Protein AF-A0A9P7EAP2-F1 (afdb_monomer_lite)

Foldseek 3Di:
DDDPDPPDFDDDPDDDTQQFWKWAQDPPPGTFIFGFHDWDADPVRWIWTFTQTPVPSDTDTGTPPRIGTDDDDDDDPDPPPPPDDDDDDDDDD

pLDDT: mean 75.96, std 12.92, range [36.62, 91.81]

Organism: NCBI:txid48587

Radius of gyration: 24.81 Å; chains: 1; bounding box: 70×27×84 Å

Sequence (93 aa):
MAIYEEYASLPISGDITPGDIVAVNHDRYGRQEGLVVGSRVDFAGRQILEVQLEASSEIYQAWYPTVTRVRRTVSYTRPVVAKQRTIERRIYW

Secondary structure (DSSP, 8-state):
---------PPBTTTB-TT-EEEEEETTTEEEEEEEEEEEE-TTS-EEEEEEETTT--EEEEETTS-EE------------------------

Structure (mmCIF, N/CA/C/O backbone):
data_AF-A0A9P7EAP2-F1
#
_entry.id   AF-A0A9P7EAP2-F1
#
loop_
_atom_site.group_PDB
_atom_site.id
_atom_site.type_symbol
_atom_site.label_atom_id
_atom_site.label_alt_id
_atom_site.label_comp_id
_atom_site.label_asym_id
_atom_site.label_entity_id
_atom_site.label_seq_id
_atom_site.pdbx_PDB_ins_code
_atom_site.Cartn_x
_atom_site.Cartn_y
_atom_site.Cartn_z
_atom_site.occupancy
_atom_site.B_iso_or_equiv
_atom_site.auth_seq_id
_atom_site.auth_comp_id
_atom_site.auth_asym_id
_atom_site.auth_atom_id
_atom_site.pdbx_PDB_model_num
ATOM 1 N N . MET A 1 1 ? -10.191 -4.703 -37.336 1.00 36.62 1 MET A N 1
ATOM 2 C CA . MET A 1 1 ? -10.837 -5.066 -36.058 1.00 36.62 1 MET A CA 1
ATOM 3 C C . MET A 1 1 ? -9.714 -5.413 -35.100 1.00 36.62 1 MET A C 1
ATOM 5 O O . MET A 1 1 ? -9.082 -6.441 -35.299 1.00 36.62 1 MET A O 1
ATOM 9 N N . ALA A 1 2 ? -9.351 -4.497 -34.203 1.00 43.84 2 ALA A N 1
ATOM 10 C CA . ALA A 1 2 ? -8.293 -4.746 -33.228 1.00 43.84 2 ALA A CA 1
ATOM 11 C C . ALA A 1 2 ? -8.894 -5.546 -32.069 1.00 43.84 2 ALA A C 1
ATOM 13 O O . ALA A 1 2 ? -9.916 -5.156 -31.513 1.00 43.84 2 ALA A O 1
ATOM 14 N N . ILE A 1 3 ? -8.293 -6.693 -31.786 1.00 51.44 3 ILE A N 1
ATOM 15 C CA . ILE A 1 3 ? -8.633 -7.581 -30.677 1.00 51.44 3 ILE A CA 1
ATOM 16 C C . ILE A 1 3 ? -8.114 -6.902 -29.409 1.00 51.44 3 ILE A C 1
ATOM 18 O O . ILE A 1 3 ? -6.906 -6.753 -29.244 1.00 51.44 3 ILE A O 1
ATOM 22 N N . TYR A 1 4 ? -9.017 -6.410 -28.567 1.00 46.22 4 TYR A N 1
ATOM 23 C CA . TYR A 1 4 ? -8.666 -5.859 -27.262 1.00 46.22 4 TYR A CA 1
ATOM 24 C C . TYR A 1 4 ? -8.457 -7.049 -26.320 1.00 46.22 4 TYR A C 1
ATOM 26 O O . TYR A 1 4 ? -9.427 -7.655 -25.868 1.00 46.22 4 TYR A O 1
ATOM 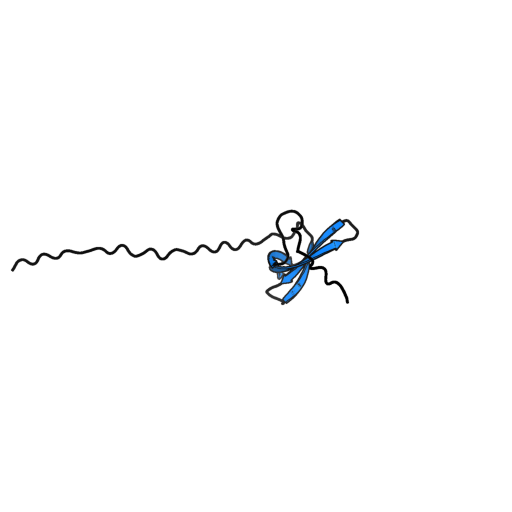34 N N . GLU A 1 5 ? -7.205 -7.443 -26.096 1.00 52.50 5 GLU A N 1
ATOM 35 C CA . GLU A 1 5 ? -6.872 -8.406 -25.047 1.00 52.50 5 GLU A CA 1
ATOM 36 C C . GLU A 1 5 ? -7.120 -7.746 -23.688 1.00 52.50 5 GLU A C 1
ATOM 38 O O . GLU A 1 5 ? -6.502 -6.745 -23.329 1.00 52.50 5 GLU A O 1
ATOM 43 N N . GLU A 1 6 ? -8.084 -8.284 -22.952 1.00 52.75 6 GLU A N 1
ATOM 44 C CA . GLU A 1 6 ? -8.401 -7.888 -21.587 1.00 52.75 6 GLU A CA 1
ATOM 45 C C . GLU A 1 6 ? -7.259 -8.352 -20.671 1.00 52.75 6 GLU A C 1
ATOM 47 O O . GLU A 1 6 ? -7.156 -9.527 -20.318 1.00 52.75 6 GLU A O 1
ATOM 52 N N . TYR A 1 7 ? -6.343 -7.443 -20.329 1.00 52.38 7 TYR A N 1
ATOM 53 C CA . TYR A 1 7 ? -5.221 -7.741 -19.441 1.00 52.38 7 TYR A CA 1
ATOM 54 C C . TYR A 1 7 ? -5.725 -7.915 -18.004 1.00 52.38 7 TYR A C 1
ATOM 56 O O . TYR A 1 7 ? -5.757 -6.969 -17.217 1.00 52.38 7 TYR A O 1
ATOM 64 N N . ALA A 1 8 ? -6.129 -9.136 -17.653 1.00 57.06 8 ALA A N 1
ATOM 65 C CA . ALA A 1 8 ? -6.382 -9.507 -16.269 1.00 57.06 8 ALA A CA 1
ATOM 66 C C . ALA A 1 8 ? -5.117 -9.242 -15.433 1.00 57.06 8 ALA A C 1
ATOM 68 O O . ALA A 1 8 ? -4.040 -9.774 -15.714 1.00 57.06 8 ALA A O 1
ATOM 69 N N . SER A 1 9 ? -5.246 -8.394 -14.412 1.00 57.72 9 SER A N 1
ATOM 70 C CA . SER A 1 9 ? -4.166 -8.003 -13.507 1.00 57.72 9 SER A CA 1
ATOM 71 C C . SER A 1 9 ? -3.685 -9.209 -12.698 1.00 57.72 9 SER A C 1
ATOM 73 O O . SER A 1 9 ? -4.283 -9.568 -11.681 1.00 57.72 9 SER A O 1
ATOM 75 N N . LEU A 1 10 ? -2.617 -9.861 -13.154 1.00 55.75 10 LEU A N 1
ATOM 76 C CA . LEU A 1 10 ? -1.998 -10.950 -12.409 1.00 55.75 10 LEU A CA 1
ATOM 77 C C . LEU A 1 10 ? -1.387 -10.413 -11.103 1.00 55.75 10 LEU A C 1
ATOM 79 O O . LEU A 1 10 ? -0.777 -9.340 -11.110 1.00 55.75 10 LEU A O 1
ATOM 83 N N . PRO A 1 11 ? -1.532 -11.139 -9.980 1.00 52.66 11 PRO A N 1
ATOM 84 C CA . PRO A 1 11 ? -0.923 -10.750 -8.720 1.00 52.66 11 PRO A CA 1
ATOM 85 C C . PRO A 1 11 ? 0.595 -10.817 -8.854 1.00 52.66 11 PRO A C 1
ATOM 87 O O . PRO A 1 11 ? 1.160 -11.861 -9.187 1.00 52.66 11 PRO A O 1
ATOM 90 N N . ILE A 1 12 ? 1.261 -9.698 -8.593 1.00 56.19 12 ILE A N 1
ATOM 91 C CA . ILE A 1 12 ? 2.717 -9.656 -8.593 1.00 56.19 12 ILE A CA 1
ATOM 92 C C . ILE A 1 12 ? 3.200 -10.107 -7.219 1.00 56.19 12 ILE A C 1
ATOM 94 O O . ILE A 1 12 ? 2.580 -9.782 -6.208 1.00 56.19 12 ILE A O 1
ATOM 98 N N . SER A 1 13 ? 4.259 -10.922 -7.221 1.00 54.84 13 SER A N 1
ATOM 99 C CA . SER A 1 13 ? 4.821 -11.668 -6.089 1.00 54.84 13 SER A CA 1
ATOM 100 C C . SER A 1 13 ? 4.441 -11.127 -4.701 1.00 54.84 13 SER A C 1
ATOM 102 O O . SER A 1 13 ? 5.047 -10.174 -4.217 1.00 54.84 13 SER A O 1
ATOM 104 N N . GLY A 1 14 ? 3.472 -11.782 -4.051 1.00 59.16 14 GLY A N 1
ATOM 105 C CA . GLY A 1 14 ? 3.169 -11.585 -2.630 1.00 59.16 14 GLY A CA 1
ATOM 106 C C . GLY A 1 14 ? 2.270 -10.396 -2.279 1.00 59.16 14 GLY A C 1
ATOM 107 O O . GLY A 1 14 ? 2.590 -9.642 -1.369 1.00 59.16 14 GLY A O 1
ATOM 108 N N . ASP A 1 15 ? 1.104 -10.300 -2.921 1.00 65.69 15 ASP A N 1
ATOM 109 C 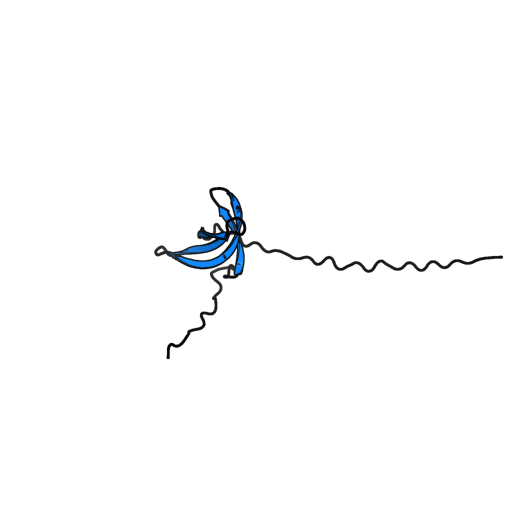CA . ASP A 1 15 ? -0.092 -9.621 -2.390 1.00 65.69 15 ASP A CA 1
ATOM 110 C C . ASP A 1 15 ? -0.259 -8.115 -2.655 1.00 65.69 15 ASP A C 1
ATOM 112 O O . ASP A 1 15 ? -1.110 -7.505 -2.002 1.00 65.69 15 ASP A O 1
ATOM 116 N N . ILE A 1 16 ? 0.479 -7.499 -3.586 1.00 71.56 16 ILE A N 1
ATOM 117 C CA . ILE A 1 16 ? 0.228 -6.099 -3.984 1.00 71.56 16 ILE A CA 1
ATOM 118 C C . ILE A 1 16 ? -0.249 -6.050 -5.434 1.00 71.56 16 ILE A C 1
ATOM 120 O O . ILE A 1 16 ? 0.505 -6.310 -6.372 1.00 71.56 16 ILE A O 1
ATOM 124 N N . THR A 1 17 ? -1.521 -5.706 -5.598 1.00 80.88 17 THR A N 1
ATOM 125 C CA . THR A 1 17 ? -2.204 -5.557 -6.885 1.00 80.88 17 THR A CA 1
ATOM 126 C C . THR A 1 17 ? -2.538 -4.093 -7.170 1.00 80.88 17 THR A C 1
ATOM 128 O O . THR A 1 17 ? -2.676 -3.304 -6.229 1.00 80.88 17 THR A O 1
ATOM 131 N N . PRO A 1 18 ? -2.678 -3.694 -8.450 1.00 83.25 18 PRO A N 1
ATOM 132 C CA . PRO A 1 18 ? -3.275 -2.406 -8.783 1.00 83.25 18 PRO A CA 1
ATOM 133 C C . PRO A 1 18 ? -4.627 -2.256 -8.073 1.00 83.25 18 PRO A C 1
ATOM 135 O O . PRO A 1 18 ? -5.459 -3.160 -8.117 1.00 83.25 18 PRO A O 1
ATOM 138 N N . GLY A 1 19 ? -4.825 -1.136 -7.382 1.00 84.19 19 GLY A N 1
ATOM 139 C CA . GLY A 1 19 ? -5.984 -0.884 -6.523 1.00 84.19 19 GLY A CA 1
ATOM 140 C C . GLY A 1 19 ? -5.734 -1.074 -5.022 1.00 84.19 19 GLY A C 1
ATOM 141 O O . GLY A 1 19 ? -6.551 -0.635 -4.214 1.00 84.19 19 GLY A O 1
ATOM 142 N N . ASP A 1 20 ? -4.610 -1.670 -4.619 1.00 84.50 20 ASP A N 1
ATOM 143 C CA . ASP A 1 20 ? -4.230 -1.734 -3.209 1.00 84.50 20 ASP A CA 1
ATOM 144 C C . ASP A 1 20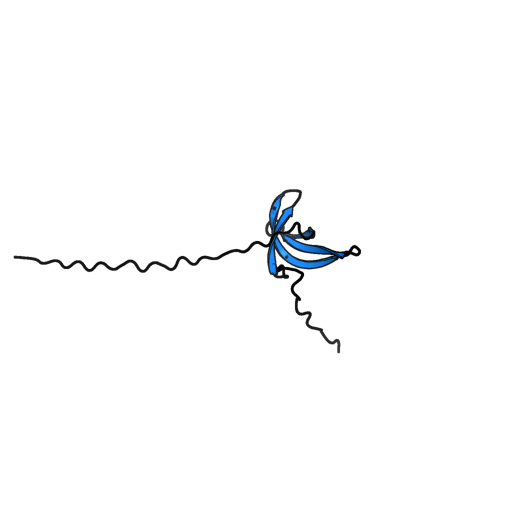 ? -3.708 -0.390 -2.689 1.00 84.50 20 ASP A C 1
ATOM 146 O O . ASP A 1 20 ? -3.054 0.374 -3.400 1.00 84.50 20 ASP A O 1
ATOM 150 N N . ILE A 1 21 ? -3.964 -0.119 -1.408 1.00 87.62 21 ILE A N 1
ATOM 151 C CA . ILE A 1 21 ? -3.371 1.016 -0.699 1.00 87.62 21 ILE A CA 1
ATOM 152 C C . ILE A 1 21 ? -2.045 0.566 -0.101 1.00 87.62 21 ILE A C 1
ATOM 154 O O . ILE A 1 21 ? -1.959 -0.448 0.602 1.00 87.62 21 ILE A O 1
ATOM 158 N N . VAL A 1 22 ? -1.003 1.342 -0.357 1.00 87.75 22 VAL A N 1
ATOM 159 C CA . VAL A 1 22 ? 0.345 1.074 0.124 1.00 87.75 22 VAL A CA 1
ATOM 160 C C . VAL A 1 22 ? 0.927 2.299 0.810 1.00 87.75 22 VAL A C 1
ATOM 162 O O . VAL A 1 22 ? 0.594 3.435 0.487 1.00 87.75 22 VAL A O 1
ATOM 165 N N . ALA A 1 23 ? 1.815 2.060 1.767 1.00 88.00 23 ALA A N 1
ATOM 166 C CA . ALA A 1 23 ? 2.623 3.089 2.387 1.00 88.00 23 ALA A CA 1
ATOM 167 C C . ALA A 1 23 ? 3.995 3.116 1.715 1.00 88.00 23 ALA A C 1
ATOM 169 O O . ALA A 1 23 ? 4.690 2.096 1.667 1.00 88.00 23 ALA A O 1
ATOM 170 N N . VAL A 1 24 ? 4.385 4.294 1.242 1.00 88.31 24 VAL A N 1
ATOM 171 C CA . VAL A 1 24 ? 5.689 4.577 0.643 1.00 88.31 24 VAL A CA 1
ATOM 172 C C . VAL A 1 24 ? 6.440 5.582 1.508 1.00 88.31 24 VAL A C 1
ATOM 174 O O . VAL A 1 24 ? 5.839 6.467 2.119 1.00 88.31 24 VAL A O 1
ATOM 177 N N . ASN A 1 25 ? 7.760 5.444 1.595 1.00 86.81 25 ASN A N 1
ATOM 178 C CA . ASN A 1 25 ? 8.594 6.455 2.232 1.00 86.81 25 ASN A CA 1
ATOM 179 C C . ASN A 1 25 ? 9.001 7.484 1.175 1.00 86.81 25 ASN A C 1
ATOM 181 O O . ASN A 1 25 ? 9.812 7.181 0.307 1.00 86.81 25 ASN A O 1
ATOM 185 N N . HIS A 1 26 ? 8.383 8.660 1.216 1.00 84.06 26 HIS A N 1
ATOM 186 C 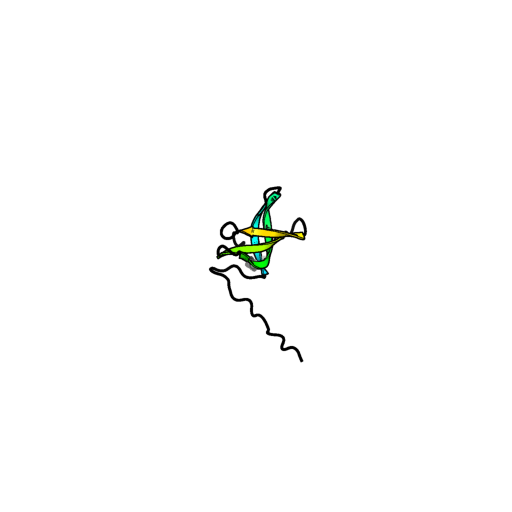CA . HIS A 1 26 ? 8.638 9.754 0.294 1.00 84.06 26 HIS A CA 1
ATOM 187 C C . HIS A 1 26 ? 9.706 10.686 0.873 1.00 84.06 26 HIS A C 1
ATOM 189 O O . HIS A 1 26 ? 9.527 11.224 1.965 1.00 84.06 26 HIS A O 1
ATOM 195 N N . ASP A 1 27 ? 10.773 10.961 0.124 1.00 79.69 27 ASP A N 1
ATOM 196 C CA . ASP A 1 27 ? 11.949 11.692 0.629 1.00 79.69 27 ASP A CA 1
ATOM 197 C C . ASP A 1 27 ? 11.615 13.041 1.290 1.00 79.69 27 ASP A C 1
ATOM 199 O O . ASP A 1 27 ? 12.198 13.414 2.305 1.00 79.69 27 ASP A O 1
ATOM 203 N N . ARG A 1 28 ? 10.645 13.778 0.732 1.00 81.69 28 ARG A N 1
ATOM 204 C CA . ARG A 1 28 ? 10.264 15.119 1.213 1.00 81.69 28 ARG A CA 1
ATOM 205 C C . ARG A 1 28 ? 9.219 15.132 2.331 1.00 81.69 28 ARG A C 1
ATOM 207 O O . ARG A 1 28 ? 9.200 16.058 3.135 1.00 81.69 28 ARG A O 1
ATOM 214 N N . TYR A 1 29 ? 8.321 14.149 2.341 1.00 80.62 29 TYR A N 1
ATOM 215 C CA . TYR A 1 29 ? 7.094 14.164 3.153 1.00 80.62 29 TYR A CA 1
ATOM 216 C C . TYR A 1 29 ? 7.015 12.981 4.129 1.00 80.62 29 TYR A C 1
ATOM 218 O O . TYR A 1 29 ? 6.006 12.810 4.813 1.00 80.62 29 TYR A O 1
ATOM 226 N N . GLY A 1 30 ? 8.077 12.173 4.201 1.00 85.31 30 GLY A N 1
ATOM 227 C CA . GLY A 1 30 ? 8.154 10.974 5.022 1.00 85.31 30 GLY A CA 1
ATOM 228 C C . GLY A 1 30 ? 7.207 9.879 4.539 1.00 85.31 30 GLY A C 1
ATOM 229 O O . GLY A 1 30 ? 6.933 9.735 3.348 1.00 85.31 30 GLY A O 1
ATOM 230 N N . ARG A 1 31 ? 6.685 9.090 5.480 1.00 86.56 31 ARG A N 1
ATOM 231 C CA . ARG A 1 31 ? 5.761 7.994 5.179 1.00 86.56 31 ARG A CA 1
ATOM 232 C C . ARG A 1 31 ? 4.411 8.541 4.708 1.00 86.56 31 ARG A C 1
ATOM 234 O O . ARG A 1 31 ? 3.702 9.172 5.485 1.00 86.56 31 ARG A O 1
ATOM 241 N N . GLN A 1 32 ? 4.055 8.248 3.464 1.00 88.62 32 GLN A N 1
ATOM 242 C CA . GLN A 1 32 ? 2.793 8.631 2.834 1.00 88.62 32 GLN A CA 1
ATOM 243 C C . GLN A 1 32 ? 2.037 7.391 2.367 1.00 88.62 32 GLN A C 1
ATOM 245 O O . GLN A 1 32 ? 2.644 6.392 1.981 1.00 88.62 32 GLN A O 1
ATOM 250 N N . GLU A 1 33 ? 0.711 7.454 2.415 1.00 88.94 33 GLU A N 1
ATOM 251 C CA . GLU A 1 33 ? -0.156 6.432 1.831 1.00 88.94 33 GLU A CA 1
ATOM 252 C C . GLU A 1 33 ? -0.532 6.825 0.399 1.00 88.94 33 GLU A C 1
ATOM 254 O O . GLU A 1 33 ? -0.667 8.005 0.064 1.00 88.94 33 GLU A O 1
ATOM 259 N N . GLY A 1 34 ? -0.693 5.824 -0.456 1.00 89.94 34 GLY A N 1
ATOM 260 C CA . GLY A 1 34 ? -1.123 6.030 -1.826 1.00 89.94 34 GLY A CA 1
ATOM 261 C C . GLY A 1 34 ? -1.722 4.777 -2.442 1.00 89.94 34 GLY A C 1
ATOM 262 O O . GLY A 1 34 ? -1.574 3.666 -1.927 1.00 89.94 34 GLY A O 1
ATOM 263 N N . LEU A 1 35 ? -2.424 4.981 -3.549 1.00 90.50 35 LEU A N 1
ATOM 264 C CA . LEU A 1 35 ? -3.066 3.929 -4.323 1.00 90.50 35 LEU A CA 1
ATOM 265 C C . LEU A 1 35 ? -2.093 3.384 -5.365 1.00 90.50 35 LEU A C 1
ATOM 267 O O . LEU A 1 35 ? -1.502 4.154 -6.119 1.00 90.50 35 LEU A O 1
ATOM 271 N N . VAL A 1 36 ? -1.958 2.065 -5.461 1.00 89.75 36 VAL A N 1
ATOM 272 C CA . VAL A 1 36 ? -1.188 1.442 -6.541 1.00 89.75 36 VAL A CA 1
ATOM 273 C C . VAL A 1 36 ? -1.980 1.552 -7.841 1.00 89.75 36 VAL A C 1
ATOM 275 O O . VAL A 1 36 ? -3.055 0.972 -7.967 1.00 89.75 36 VAL A O 1
ATOM 278 N N . VAL A 1 37 ? -1.442 2.280 -8.814 1.00 90.00 37 VAL A N 1
ATOM 279 C CA . VAL A 1 37 ? -2.037 2.440 -10.151 1.00 90.00 37 VAL A CA 1
ATOM 280 C C . VAL A 1 37 ? -1.466 1.407 -11.115 1.00 90.00 37 VAL A C 1
ATOM 282 O O . VAL A 1 37 ? -2.173 0.887 -11.974 1.00 90.00 37 VAL A O 1
ATOM 285 N N . GLY A 1 38 ? -0.187 1.079 -10.952 1.00 86.12 38 GLY A N 1
ATOM 286 C CA . GLY A 1 38 ? 0.507 0.187 -11.858 1.00 86.12 38 GLY A CA 1
ATOM 287 C C . GLY A 1 38 ? 1.809 -0.338 -11.286 1.00 86.12 38 GLY A C 1
ATOM 288 O O . GLY A 1 38 ? 2.229 -0.031 -10.168 1.00 86.12 38 GLY A O 1
ATOM 289 N N . SER A 1 39 ? 2.456 -1.165 -12.086 1.00 86.19 39 SER A N 1
ATOM 290 C CA . SER A 1 39 ? 3.678 -1.859 -11.716 1.00 86.19 39 SER A CA 1
ATOM 291 C C . SER A 1 39 ? 4.455 -2.191 -12.974 1.00 86.19 39 SER A C 1
ATOM 293 O O . SER A 1 39 ? 3.882 -2.685 -13.946 1.00 86.19 39 SER A O 1
ATOM 295 N N . ARG A 1 40 ? 5.763 -1.971 -12.944 1.00 85.06 40 ARG A N 1
ATOM 296 C CA . ARG A 1 40 ? 6.668 -2.318 -14.038 1.00 85.06 40 ARG A CA 1
ATOM 297 C C . ARG A 1 40 ? 7.940 -2.950 -13.499 1.00 85.06 40 ARG A C 1
ATOM 299 O O . ARG A 1 40 ? 8.288 -2.772 -12.334 1.00 85.06 40 ARG A O 1
ATOM 306 N N . VAL A 1 41 ? 8.638 -3.677 -14.360 1.00 85.19 41 VAL A N 1
ATOM 307 C CA . VAL A 1 41 ? 9.942 -4.266 -14.053 1.00 85.19 41 VAL A CA 1
ATOM 308 C C . VAL A 1 41 ? 11.001 -3.532 -14.868 1.00 85.19 41 VAL A C 1
ATOM 310 O O . VAL A 1 41 ? 10.838 -3.324 -16.068 1.00 85.19 41 VAL A O 1
ATOM 313 N N . ASP A 1 42 ? 12.053 -3.091 -14.191 1.00 83.12 42 ASP A N 1
ATOM 314 C CA . ASP A 1 42 ? 13.216 -2.442 -14.791 1.00 83.12 42 ASP A CA 1
ATOM 315 C C . ASP A 1 42 ? 14.091 -3.468 -15.539 1.00 83.12 42 ASP A C 1
ATOM 317 O O . ASP A 1 42 ? 13.993 -4.674 -15.309 1.00 83.12 42 ASP A O 1
ATOM 321 N N . PHE A 1 43 ? 15.008 -3.006 -16.390 1.00 79.69 43 PHE A N 1
ATOM 322 C CA . PHE A 1 43 ? 15.926 -3.859 -17.159 1.00 79.69 43 PHE A CA 1
ATOM 323 C C . PHE A 1 43 ? 16.768 -4.791 -16.267 1.00 79.69 43 PHE A C 1
ATOM 325 O O . PHE A 1 43 ? 17.115 -5.901 -16.660 1.00 79.69 43 PHE A O 1
ATOM 332 N N . ALA A 1 44 ? 17.050 -4.366 -15.033 1.00 83.62 44 ALA A N 1
ATOM 333 C CA . ALA A 1 44 ? 17.758 -5.153 -14.025 1.00 83.62 44 ALA A CA 1
ATOM 334 C C . ALA A 1 44 ? 16.864 -6.161 -13.265 1.00 83.62 44 ALA A C 1
ATOM 336 O O . ALA A 1 44 ? 17.284 -6.695 -12.241 1.00 83.62 44 ALA A O 1
ATOM 337 N N . GLY A 1 45 ? 15.616 -6.378 -13.695 1.00 79.75 45 GLY A N 1
ATOM 338 C CA . GLY A 1 45 ? 14.675 -7.297 -13.044 1.00 79.75 45 GLY A CA 1
ATOM 339 C C . GLY A 1 45 ? 14.096 -6.785 -11.720 1.00 79.75 45 GLY A C 1
ATOM 340 O O . GLY A 1 45 ? 13.447 -7.538 -10.998 1.00 79.75 45 GLY A O 1
ATOM 341 N N . ARG A 1 46 ? 14.322 -5.511 -11.375 1.00 84.00 46 ARG A N 1
ATOM 342 C CA . ARG A 1 46 ? 13.774 -4.882 -10.162 1.00 84.00 46 ARG A CA 1
ATOM 343 C C . ARG A 1 46 ? 12.358 -4.393 -10.415 1.00 84.00 46 ARG A C 1
ATOM 345 O O . ARG A 1 46 ? 12.091 -3.799 -11.455 1.00 84.00 46 ARG A O 1
ATOM 352 N N . GLN A 1 47 ? 11.475 -4.577 -9.443 1.00 83.44 47 GLN A N 1
ATOM 353 C CA . GLN A 1 47 ? 10.095 -4.127 -9.553 1.00 83.44 47 GLN A CA 1
ATOM 354 C C . GLN A 1 47 ? 9.921 -2.699 -9.028 1.00 83.44 47 GLN A C 1
ATOM 356 O O . GLN A 1 47 ? 10.368 -2.352 -7.931 1.00 83.44 47 GLN A O 1
ATOM 361 N N . ILE A 1 48 ? 9.220 -1.895 -9.821 1.00 86.81 48 ILE A N 1
ATOM 362 C CA . ILE A 1 48 ? 8.843 -0.518 -9.527 1.00 86.81 48 ILE A CA 1
ATOM 363 C C . ILE A 1 48 ? 7.317 -0.452 -9.502 1.00 86.81 48 ILE A C 1
ATOM 365 O O . ILE A 1 48 ? 6.649 -0.897 -10.438 1.00 86.81 48 ILE A O 1
ATOM 369 N N . LEU A 1 49 ? 6.770 0.099 -8.426 1.00 88.44 49 LEU A N 1
ATOM 370 C CA . LEU A 1 49 ? 5.348 0.361 -8.257 1.00 88.44 49 LEU A CA 1
ATOM 371 C C . LEU A 1 49 ? 5.063 1.829 -8.559 1.00 88.44 49 LEU A C 1
ATOM 373 O O . LEU A 1 49 ? 5.771 2.718 -8.089 1.00 88.44 49 LEU A O 1
ATOM 377 N N . GLU A 1 50 ? 4.013 2.069 -9.334 1.00 89.88 50 GLU A N 1
ATOM 378 C CA . GLU A 1 50 ? 3.489 3.400 -9.615 1.00 89.88 50 GLU A CA 1
ATOM 379 C C . GLU A 1 50 ? 2.352 3.666 -8.626 1.00 89.88 50 GLU A C 1
ATOM 381 O O . GLU A 1 50 ? 1.298 3.026 -8.684 1.00 89.88 50 GLU A O 1
ATOM 386 N N . VAL A 1 51 ? 2.596 4.571 -7.679 1.00 90.00 51 VAL A N 1
ATOM 387 C CA . VAL A 1 51 ? 1.689 4.865 -6.568 1.00 90.00 51 VAL A CA 1
ATOM 388 C C . VAL A 1 51 ? 1.202 6.300 -6.675 1.00 90.00 51 VAL A C 1
ATOM 390 O O . VAL A 1 51 ? 1.997 7.232 -6.628 1.00 90.00 51 VAL A O 1
ATOM 393 N N . GLN A 1 52 ? -0.106 6.492 -6.783 1.00 91.81 52 GLN A N 1
ATOM 394 C CA . GLN A 1 52 ? -0.714 7.811 -6.693 1.00 91.81 52 GLN A CA 1
ATOM 395 C C . GLN A 1 52 ? -0.825 8.222 -5.224 1.00 91.81 52 GLN A C 1
ATOM 397 O O . GLN A 1 52 ? -1.553 7.596 -4.450 1.00 91.81 52 GLN A O 1
ATOM 402 N N . LEU A 1 53 ? -0.092 9.265 -4.836 1.00 88.25 53 LEU A N 1
ATOM 403 C CA . LEU A 1 53 ? -0.122 9.793 -3.474 1.00 88.25 53 LEU A CA 1
ATOM 404 C C . LEU A 1 53 ? -1.436 10.529 -3.217 1.00 88.25 53 LEU A C 1
ATOM 406 O O . LEU A 1 53 ? -1.838 11.376 -4.011 1.00 88.25 53 LEU A O 1
ATOM 410 N N . GLU A 1 54 ? -2.077 10.267 -2.079 1.00 81.88 54 GLU A N 1
ATOM 411 C CA . GLU A 1 54 ? -3.344 10.928 -1.726 1.00 81.88 54 GLU A CA 1
ATOM 412 C C . GLU A 1 54 ? -3.149 12.437 -1.482 1.00 81.88 54 GLU A C 1
ATOM 414 O O . GLU A 1 54 ? -3.994 13.248 -1.850 1.00 81.88 54 GLU A O 1
ATOM 419 N N . ALA A 1 55 ? -2.000 12.827 -0.918 1.00 79.00 55 ALA A N 1
ATOM 420 C CA . ALA A 1 55 ? -1.723 14.206 -0.517 1.00 79.00 55 ALA A CA 1
ATOM 421 C C . ALA A 1 55 ? -1.393 15.157 -1.682 1.00 79.00 55 ALA A C 1
ATOM 423 O O . ALA A 1 55 ? -1.758 16.330 -1.629 1.00 79.00 55 ALA A O 1
ATOM 424 N N . SER A 1 56 ? -0.685 14.682 -2.712 1.00 78.00 56 SER A N 1
ATOM 425 C CA . SER A 1 56 ? -0.259 15.514 -3.851 1.00 78.00 56 SER A CA 1
ATOM 426 C C . SER A 1 56 ? -0.898 15.113 -5.180 1.00 78.00 56 SER A C 1
ATOM 428 O O . SER A 1 56 ? -0.731 15.818 -6.169 1.00 78.00 56 SER A O 1
ATOM 430 N N . SER A 1 57 ? -1.641 13.999 -5.224 1.00 80.88 57 SER A N 1
ATOM 431 C CA . SER A 1 57 ? -2.162 13.382 -6.452 1.00 80.88 57 SER A CA 1
ATOM 432 C C . SER A 1 57 ? -1.087 13.091 -7.516 1.00 80.88 57 SER A C 1
ATOM 434 O O . SER A 1 57 ? -1.409 12.850 -8.682 1.00 80.88 57 SER A O 1
ATOM 436 N N . GLU A 1 58 ? 0.189 13.097 -7.132 1.00 86.25 58 GLU A N 1
ATOM 437 C CA . GLU A 1 58 ? 1.317 12.790 -8.006 1.00 86.25 58 GLU A CA 1
ATOM 438 C C . GLU A 1 58 ? 1.546 11.278 -8.065 1.00 86.25 58 GLU A C 1
ATOM 440 O O . GLU A 1 58 ? 1.306 10.555 -7.093 1.00 86.25 58 GLU A O 1
ATOM 445 N N . ILE A 1 59 ? 2.041 10.801 -9.210 1.00 88.12 59 ILE A N 1
ATOM 446 C CA . ILE A 1 59 ? 2.447 9.405 -9.381 1.00 88.12 59 ILE A CA 1
ATOM 447 C C . ILE A 1 59 ? 3.897 9.280 -8.924 1.00 88.12 59 ILE A C 1
ATOM 449 O O . ILE A 1 59 ? 4.823 9.744 -9.589 1.00 88.12 59 ILE A O 1
ATOM 453 N N . TYR A 1 60 ? 4.085 8.636 -7.783 1.00 87.94 60 TYR A N 1
ATOM 454 C CA . TYR A 1 60 ? 5.382 8.343 -7.208 1.00 87.94 60 TYR A CA 1
ATOM 455 C C . TYR A 1 60 ? 5.847 6.940 -7.609 1.00 87.94 60 TYR A C 1
ATOM 457 O O . TYR A 1 60 ? 5.102 5.965 -7.505 1.00 87.94 60 TYR A O 1
ATOM 465 N N . GLN A 1 61 ? 7.096 6.838 -8.064 1.00 89.50 61 GLN A N 1
ATOM 466 C CA . GLN A 1 61 ? 7.728 5.566 -8.405 1.00 89.50 61 GLN A CA 1
ATOM 467 C C . GLN A 1 61 ? 8.461 5.019 -7.185 1.00 89.50 61 GLN A C 1
ATOM 469 O O . GLN A 1 61 ? 9.488 5.556 -6.771 1.00 89.50 61 GLN A O 1
ATOM 474 N N . ALA A 1 62 ? 7.938 3.939 -6.617 1.00 86.44 62 ALA A N 1
ATOM 475 C CA . ALA A 1 62 ? 8.502 3.315 -5.433 1.00 86.44 62 ALA A CA 1
ATOM 476 C C . ALA A 1 62 ? 9.108 1.948 -5.761 1.00 86.44 62 ALA A C 1
ATOM 478 O O . ALA A 1 62 ? 8.535 1.147 -6.500 1.00 86.44 62 ALA A O 1
ATOM 479 N N . TRP A 1 63 ? 10.269 1.663 -5.181 1.00 85.94 63 TRP A N 1
ATOM 480 C CA . TRP A 1 63 ? 10.952 0.384 -5.353 1.00 85.94 63 TRP A CA 1
ATOM 481 C C . TRP A 1 63 ? 10.368 -0.677 -4.424 1.00 85.94 63 TRP A C 1
ATOM 483 O O . TRP A 1 63 ? 10.238 -0.457 -3.219 1.00 85.94 63 TRP A O 1
ATOM 493 N N . TYR A 1 64 ? 10.081 -1.860 -4.960 1.00 77.69 64 TYR A N 1
ATOM 494 C CA . TYR A 1 64 ? 9.839 -3.042 -4.135 1.00 77.69 64 TYR A CA 1
ATOM 495 C C . TYR A 1 64 ? 11.182 -3.578 -3.589 1.00 77.69 64 TYR A C 1
ATOM 497 O O . TYR A 1 64 ? 12.159 -3.582 -4.344 1.00 77.69 64 TYR A O 1
ATOM 505 N N . PRO A 1 65 ? 11.293 -4.032 -2.319 1.00 76.31 65 PRO A N 1
ATOM 506 C CA . PRO A 1 65 ? 10.246 -4.278 -1.316 1.00 76.31 65 PRO A CA 1
ATOM 507 C C . PRO A 1 65 ? 10.054 -3.140 -0.295 1.00 76.31 65 PRO A C 1
ATOM 509 O O . PRO A 1 65 ? 9.485 -3.357 0.770 1.00 76.31 65 PRO A O 1
ATOM 512 N N . THR A 1 66 ? 10.532 -1.926 -0.580 1.00 80.62 66 THR A N 1
ATOM 513 C CA . THR A 1 66 ? 10.450 -0.774 0.345 1.00 80.62 66 THR A CA 1
ATOM 514 C C . THR A 1 66 ? 9.010 -0.287 0.571 1.00 80.62 66 THR A C 1
ATOM 516 O O . THR A 1 66 ? 8.750 0.547 1.437 1.00 80.62 66 THR A O 1
ATOM 519 N N . VAL A 1 67 ? 8.065 -0.802 -0.213 1.00 80.62 67 VAL A N 1
ATOM 520 C CA . VAL A 1 67 ? 6.640 -0.490 -0.142 1.00 80.62 67 VAL A CA 1
ATOM 521 C C . VAL A 1 67 ? 5.926 -1.489 0.761 1.00 80.62 67 VAL A C 1
ATOM 523 O O . VAL A 1 67 ? 6.019 -2.698 0.555 1.00 80.62 67 VAL A O 1
ATOM 526 N N . THR A 1 68 ? 5.147 -0.984 1.717 1.00 80.62 68 THR A N 1
ATOM 527 C CA . THR A 1 68 ? 4.384 -1.823 2.652 1.00 80.62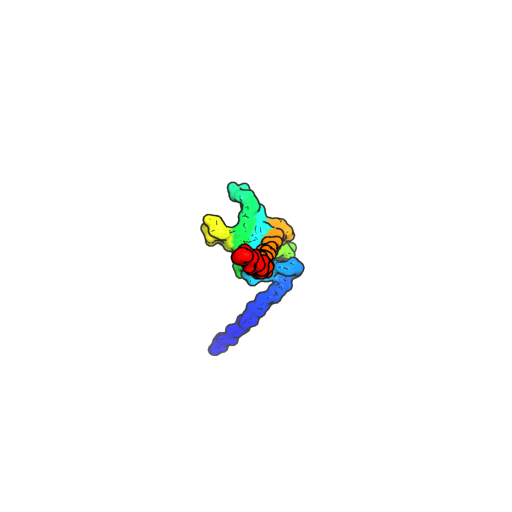 68 THR A CA 1
ATOM 528 C C . THR A 1 68 ? 2.895 -1.721 2.354 1.00 80.62 68 THR A C 1
ATOM 530 O O . THR A 1 68 ? 2.338 -0.624 2.367 1.00 80.62 68 THR A O 1
ATOM 533 N N . ARG A 1 69 ? 2.212 -2.854 2.151 1.00 77.50 69 ARG A N 1
ATOM 534 C CA . ARG A 1 69 ? 0.751 -2.872 1.982 1.00 77.50 69 ARG A CA 1
ATOM 535 C C . ARG A 1 69 ? 0.047 -2.374 3.243 1.00 77.50 69 ARG A C 1
ATOM 537 O O . ARG A 1 69 ? 0.313 -2.851 4.347 1.00 77.50 69 ARG A O 1
ATOM 544 N N . VAL A 1 70 ? -0.888 -1.444 3.075 1.00 78.44 70 VAL A N 1
ATOM 545 C CA . VAL A 1 70 ? -1.729 -0.939 4.161 1.00 78.44 70 VAL A CA 1
ATOM 546 C C . VAL A 1 70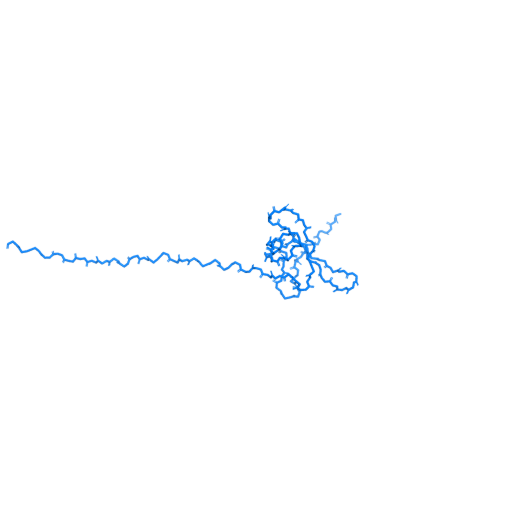 ? -3.063 -1.673 4.119 1.00 78.44 70 VAL A C 1
ATOM 548 O O . VAL A 1 70 ? -3.896 -1.448 3.245 1.00 78.44 70 VAL A O 1
ATOM 551 N N . ARG A 1 71 ? -3.295 -2.559 5.092 1.00 73.88 71 ARG A N 1
ATOM 552 C CA . ARG A 1 71 ? -4.586 -3.237 5.256 1.00 73.88 71 ARG A CA 1
ATOM 553 C C . ARG A 1 71 ? -5.473 -2.447 6.216 1.00 73.88 71 ARG A C 1
ATOM 555 O O . ARG A 1 71 ? -5.326 -2.555 7.433 1.00 73.88 71 ARG A O 1
ATOM 562 N N . ARG A 1 72 ? -6.433 -1.685 5.683 1.00 63.50 72 ARG A N 1
ATOM 563 C CA . ARG A 1 72 ? -7.472 -1.033 6.497 1.00 63.50 72 ARG A CA 1
ATOM 564 C C . ARG A 1 72 ? -8.468 -2.094 6.978 1.00 63.50 72 ARG A C 1
ATOM 566 O O . ARG A 1 72 ? -9.313 -2.560 6.221 1.00 63.50 72 ARG A O 1
ATOM 573 N N . THR A 1 73 ? -8.345 -2.515 8.236 1.00 65.69 73 THR A N 1
ATOM 574 C CA . THR A 1 73 ? -9.325 -3.417 8.861 1.00 65.69 73 THR A CA 1
ATOM 575 C C . THR A 1 73 ? -10.491 -2.580 9.372 1.00 65.69 73 THR A C 1
ATOM 577 O O . THR A 1 73 ? -10.388 -1.948 10.418 1.00 65.69 73 THR A O 1
ATOM 580 N N . VAL A 1 74 ? -11.597 -2.550 8.627 1.00 58.56 74 VAL A N 1
ATOM 581 C CA . VAL A 1 74 ? -12.833 -1.904 9.086 1.00 58.56 74 VAL A CA 1
ATOM 582 C C . VAL A 1 74 ? -13.529 -2.847 10.064 1.00 58.56 74 VAL A C 1
ATOM 584 O O . VAL A 1 74 ? -14.188 -3.805 9.661 1.00 58.56 74 VAL A O 1
ATOM 587 N N . SER A 1 75 ? -13.375 -2.603 11.364 1.00 54.91 75 SER A N 1
ATOM 588 C CA . SER A 1 75 ? -14.193 -3.257 12.381 1.00 54.91 75 SER A CA 1
ATOM 589 C C . SER A 1 75 ? -15.508 -2.493 12.527 1.00 54.91 75 SER A C 1
ATOM 591 O O . SER A 1 75 ? -15.581 -1.440 13.156 1.00 54.91 75 SER A O 1
ATOM 593 N N . TYR A 1 76 ? -16.587 -3.032 11.960 1.00 62.28 76 TYR A N 1
ATOM 594 C CA . TYR A 1 76 ? -17.921 -2.586 12.345 1.00 62.28 76 TYR A CA 1
ATOM 595 C C . TYR A 1 76 ? -18.143 -3.000 13.800 1.00 62.28 76 TYR A C 1
ATOM 597 O O . TYR A 1 76 ? -18.383 -4.177 14.084 1.00 62.28 76 TYR A O 1
ATOM 605 N N . THR A 1 77 ? -18.055 -2.049 14.733 1.00 63.06 77 THR A N 1
ATOM 606 C CA . THR A 1 77 ? -18.626 -2.257 16.065 1.00 63.06 77 THR A CA 1
ATOM 607 C C . THR A 1 77 ? -20.112 -2.506 15.835 1.00 63.06 77 THR A C 1
ATOM 609 O O . THR A 1 77 ? -20.843 -1.631 15.369 1.00 63.06 77 THR A O 1
ATOM 612 N N . ARG A 1 78 ? -20.559 -3.748 16.038 1.00 69.19 78 ARG A N 1
ATOM 613 C CA . ARG A 1 78 ? -21.988 -4.050 15.971 1.00 69.19 78 ARG A CA 1
ATOM 614 C C . ARG A 1 78 ? -22.649 -3.215 17.067 1.00 69.19 78 ARG A C 1
ATOM 616 O O . ARG A 1 78 ? -22.150 -3.258 18.194 1.00 69.19 78 ARG A O 1
ATOM 623 N N . PRO A 1 79 ? -23.727 -2.463 16.785 1.00 67.44 79 PRO A N 1
ATOM 624 C CA . PRO A 1 79 ? -24.452 -1.779 17.841 1.00 67.44 79 PRO A CA 1
ATOM 625 C C . PRO A 1 79 ? -24.895 -2.841 18.848 1.00 67.44 79 PRO A C 1
ATOM 627 O O . PRO A 1 79 ? -25.665 -3.746 18.522 1.00 67.44 79 PRO A O 1
ATOM 630 N N . VAL A 1 80 ? -24.332 -2.786 20.055 1.00 68.25 80 VAL A N 1
ATOM 631 C CA . VAL A 1 80 ? -24.750 -3.651 21.153 1.00 68.25 80 VAL A CA 1
ATOM 632 C C . VAL A 1 80 ? -26.182 -3.241 21.456 1.00 68.25 80 VAL A C 1
ATOM 634 O O . VAL A 1 80 ? -26.415 -2.146 21.963 1.00 68.25 80 VAL A O 1
ATOM 637 N N . VAL A 1 81 ? -27.145 -4.086 21.085 1.00 69.38 81 VAL A N 1
ATOM 638 C CA . VAL A 1 81 ? -28.551 -3.903 21.453 1.00 69.38 81 VAL A CA 1
ATOM 639 C C . VAL A 1 81 ? -28.578 -3.769 22.970 1.00 69.38 81 VAL A C 1
ATOM 641 O O . VAL A 1 81 ? -28.254 -4.721 23.684 1.00 69.38 81 VAL A O 1
ATOM 644 N N . ALA A 1 82 ? -28.861 -2.561 23.461 1.00 70.94 82 ALA A N 1
ATOM 645 C CA . ALA A 1 82 ? -28.884 -2.283 24.886 1.00 70.94 82 ALA A CA 1
ATOM 646 C C . ALA A 1 82 ? -29.826 -3.293 25.552 1.00 70.94 82 ALA A C 1
ATOM 648 O O . ALA A 1 82 ? -30.982 -3.434 25.149 1.00 70.94 82 ALA A O 1
ATOM 649 N N . LYS A 1 83 ? -29.310 -4.041 26.532 1.00 71.75 83 LYS A N 1
ATOM 650 C CA . LYS A 1 83 ? -30.066 -5.066 27.258 1.00 71.75 83 LYS A CA 1
ATOM 651 C C . LYS A 1 83 ? -31.263 -4.372 27.914 1.00 71.75 83 LYS A C 1
ATOM 653 O O . LYS A 1 83 ? -31.087 -3.628 28.877 1.00 71.75 83 LYS A O 1
ATOM 658 N N . GLN A 1 84 ? -32.463 -4.560 27.367 1.00 74.31 84 GLN A N 1
ATOM 659 C CA . GLN A 1 84 ? -33.677 -3.989 27.941 1.00 74.31 84 GLN A CA 1
ATOM 660 C C . GLN A 1 84 ? -33.883 -4.609 29.326 1.00 74.31 84 GLN A C 1
ATOM 662 O O . GLN A 1 84 ? -34.033 -5.823 29.459 1.00 74.31 84 GLN A O 1
ATOM 667 N N . ARG A 1 85 ? -33.830 -3.782 30.373 1.00 75.56 85 ARG A N 1
ATOM 668 C CA . ARG A 1 85 ? -34.155 -4.200 31.737 1.00 75.56 85 ARG A CA 1
ATOM 669 C C . ARG A 1 85 ? -35.631 -3.920 31.974 1.00 75.56 85 ARG A C 1
ATOM 671 O O . ARG A 1 85 ? -36.020 -2.764 32.108 1.00 75.56 85 ARG A O 1
ATOM 678 N N . THR A 1 86 ? -36.435 -4.971 32.062 1.00 81.31 86 THR A N 1
ATOM 679 C CA . THR A 1 86 ? -37.817 -4.857 32.535 1.00 81.31 86 THR A CA 1
ATOM 680 C C . THR A 1 86 ? -37.790 -4.609 34.041 1.00 81.31 86 THR A C 1
ATOM 682 O O . THR A 1 86 ? -37.198 -5.387 34.791 1.00 81.31 86 THR A O 1
ATOM 685 N N . ILE A 1 87 ? -38.377 -3.499 34.487 1.00 81.00 87 ILE A N 1
ATOM 686 C CA . ILE A 1 87 ? -38.551 -3.186 35.909 1.00 81.00 87 ILE A CA 1
ATOM 687 C C . ILE A 1 87 ? -40.020 -3.428 36.243 1.00 81.00 87 ILE A C 1
ATOM 689 O O . ILE A 1 87 ? -40.891 -2.711 35.758 1.00 81.00 87 ILE A O 1
ATOM 693 N N . GLU A 1 88 ? -40.297 -4.425 37.079 1.00 81.75 88 GLU A N 1
ATOM 694 C CA . GLU A 1 88 ? -41.635 -4.631 37.630 1.00 81.75 88 GLU A CA 1
ATOM 695 C C . GLU A 1 88 ? -41.816 -3.754 38.873 1.00 81.75 88 GLU A C 1
ATOM 697 O O . GLU A 1 88 ? -41.072 -3.865 39.849 1.00 81.75 88 GLU A O 1
ATOM 702 N N . ARG A 1 89 ? -42.812 -2.863 38.842 1.00 79.62 89 ARG A N 1
ATOM 703 C CA . ARG A 1 89 ? -43.195 -2.024 39.982 1.00 79.62 89 ARG A CA 1
ATOM 704 C C . ARG A 1 89 ? -44.466 -2.591 40.606 1.00 79.62 89 ARG A C 1
ATOM 706 O O . ARG A 1 89 ? -45.527 -2.527 39.996 1.00 79.62 89 ARG A O 1
ATOM 713 N N . ARG A 1 90 ? -44.374 -3.105 41.835 1.00 81.25 90 ARG A N 1
ATOM 714 C CA . ARG A 1 90 ? -45.553 -3.412 42.660 1.00 81.25 90 ARG A CA 1
ATOM 715 C C . ARG A 1 90 ? -45.935 -2.186 43.481 1.00 81.25 90 ARG A C 1
ATOM 717 O O . ARG A 1 90 ? -45.091 -1.612 44.164 1.00 81.25 90 ARG A O 1
ATOM 724 N N . ILE A 1 91 ? -47.197 -1.788 43.373 1.00 75.19 91 ILE A N 1
ATOM 725 C CA . ILE A 1 91 ? -47.804 -0.705 44.146 1.00 75.19 91 ILE A CA 1
ATOM 726 C C . ILE A 1 91 ? -48.727 -1.374 45.159 1.00 75.19 91 ILE A C 1
ATOM 728 O O . ILE A 1 91 ? -49.630 -2.106 44.762 1.00 75.19 91 ILE A O 1
ATOM 732 N N . TYR A 1 92 ? -48.474 -1.139 46.442 1.00 66.81 92 TYR A N 1
ATOM 733 C CA . TYR A 1 92 ? -49.414 -1.454 47.509 1.00 66.81 92 TYR A CA 1
ATOM 734 C C . TYR A 1 92 ? -50.071 -0.137 47.901 1.00 66.81 92 TYR A C 1
ATOM 736 O O . TYR A 1 92 ? -49.373 0.816 48.253 1.00 66.81 92 TYR A O 1
ATOM 744 N N . TRP A 1 93 ? -51.382 -0.073 47.695 1.00 67.81 93 TRP A N 1
ATOM 745 C CA . TRP A 1 93 ? -52.233 0.947 48.292 1.00 67.81 93 TRP A CA 1
ATOM 746 C C . TRP A 1 93 ? -52.374 0.706 49.797 1.00 67.81 93 TRP A C 1
ATOM 748 O O . TRP A 1 93 ? -52.211 -0.462 50.228 1.00 67.81 93 TRP A O 1
#